Protein AF-A0A259PIM3-F1 (afdb_monomer_lite)

Radius of gyration: 39.53 Å; chains: 1; bounding box: 72×44×129 Å

Structure (mmCIF, N/CA/C/O backbone):
data_AF-A0A259PIM3-F1
#
_entry.id   AF-A0A259PIM3-F1
#
loop_
_atom_site.group_PDB
_atom_site.id
_atom_site.type_symbol
_atom_site.label_atom_id
_atom_site.label_alt_id
_atom_site.label_comp_id
_atom_site.label_asym_id
_atom_site.label_entity_id
_atom_site.label_seq_id
_atom_site.pdbx_PDB_ins_code
_atom_site.Cartn_x
_atom_site.Cartn_y
_atom_site.Cartn_z
_atom_site.occupancy
_atom_site.B_iso_or_equiv
_atom_site.auth_seq_id
_atom_site.auth_comp_id
_atom_site.auth_asym_id
_atom_site.auth_atom_id
_atom_site.pdbx_PDB_model_num
ATOM 1 N N . MET A 1 1 ? -33.400 -16.883 77.776 1.00 36.34 1 MET A N 1
ATOM 2 C CA . MET A 1 1 ? -32.628 -16.364 78.924 1.00 36.34 1 MET A CA 1
ATOM 3 C C . MET A 1 1 ? -31.557 -17.369 79.285 1.00 36.34 1 MET A C 1
ATOM 5 O O . MET A 1 1 ? -31.809 -18.564 79.249 1.00 36.34 1 MET A O 1
ATOM 9 N N . ASN A 1 2 ? -30.369 -16.852 79.546 1.00 32.34 2 ASN A N 1
ATOM 10 C CA . ASN A 1 2 ? -29.082 -17.534 79.494 1.00 32.34 2 ASN A CA 1
ATOM 11 C C . ASN A 1 2 ? -28.780 -18.240 80.818 1.00 32.34 2 ASN A C 1
ATOM 13 O O . ASN A 1 2 ? -29.164 -17.700 81.847 1.00 32.34 2 ASN A O 1
ATOM 17 N N . THR A 1 3 ? -27.949 -19.286 80.794 1.00 39.97 3 THR A N 1
ATOM 18 C CA . THR A 1 3 ? -26.743 -19.326 81.643 1.00 39.97 3 THR A CA 1
ATOM 19 C C . THR A 1 3 ? -25.675 -20.210 81.009 1.00 39.97 3 THR A C 1
ATOM 21 O O . THR A 1 3 ? -25.822 -21.425 80.919 1.00 39.97 3 THR A O 1
ATOM 24 N N . VAL A 1 4 ? -24.589 -19.558 80.605 1.00 43.69 4 VAL A N 1
ATOM 25 C CA . VAL A 1 4 ? -23.275 -20.140 80.331 1.00 43.69 4 VAL A CA 1
ATOM 26 C C . VAL A 1 4 ? -22.712 -20.726 81.628 1.00 43.69 4 VAL A C 1
ATOM 28 O O . VAL A 1 4 ? -22.728 -20.046 82.655 1.00 43.69 4 VAL A O 1
ATOM 31 N N . LYS A 1 5 ? -22.149 -21.935 81.570 1.00 41.56 5 LYS A N 1
ATOM 32 C CA . LYS A 1 5 ? -21.036 -22.331 82.437 1.00 41.56 5 LYS A CA 1
ATOM 33 C C . LYS A 1 5 ? -19.959 -22.978 81.578 1.00 41.56 5 LYS A C 1
ATOM 35 O O . LYS A 1 5 ? -20.219 -23.907 80.827 1.00 41.56 5 LYS A O 1
ATOM 40 N N . THR A 1 6 ? -18.796 -22.356 81.658 1.00 44.38 6 THR A N 1
ATOM 41 C CA . THR A 1 6 ? -17.499 -22.753 81.133 1.00 44.38 6 THR A CA 1
ATOM 42 C C . THR A 1 6 ? -16.787 -23.640 82.142 1.00 44.38 6 THR A C 1
ATOM 44 O O . THR A 1 6 ? -16.699 -23.271 83.315 1.00 44.38 6 THR A O 1
ATOM 47 N N . ASP A 1 7 ? -16.160 -24.698 81.658 1.00 35.91 7 ASP A N 1
ATOM 48 C CA . ASP A 1 7 ? -15.178 -25.488 82.382 1.00 35.91 7 ASP A CA 1
ATOM 49 C C . ASP A 1 7 ? -13.978 -25.730 81.460 1.00 35.91 7 ASP A C 1
ATOM 51 O O . ASP A 1 7 ? -14.048 -26.355 80.404 1.00 35.91 7 ASP A O 1
ATOM 55 N N . LEU A 1 8 ? -12.877 -25.102 81.863 1.00 42.84 8 LEU A N 1
ATOM 56 C CA . LEU A 1 8 ? -11.562 -25.140 81.251 1.00 42.84 8 LEU A CA 1
ATOM 57 C C . LEU A 1 8 ? -10.712 -26.242 81.905 1.00 42.84 8 LEU A C 1
ATOM 59 O O . LEU A 1 8 ? -10.659 -26.339 83.129 1.00 42.84 8 LEU A O 1
ATOM 63 N N . THR A 1 9 ? -9.869 -26.858 81.070 1.00 37.22 9 THR A N 1
ATOM 64 C CA . THR A 1 9 ? -8.522 -27.412 81.352 1.00 37.22 9 THR A CA 1
ATOM 65 C C . THR A 1 9 ? -8.390 -28.910 81.653 1.00 37.22 9 THR A C 1
ATOM 67 O O . THR A 1 9 ? -8.806 -29.407 82.692 1.00 37.22 9 THR A O 1
ATOM 70 N N . GLY A 1 10 ? -7.662 -29.592 80.759 1.00 37.53 10 GLY A N 1
ATOM 71 C CA . GLY A 1 10 ? -7.162 -30.963 80.896 1.00 37.53 10 GLY A CA 1
ATOM 72 C C . GLY A 1 10 ? -6.168 -31.323 79.779 1.00 37.53 10 GLY A C 1
ATOM 73 O O . GLY A 1 10 ? -6.462 -32.124 78.905 1.00 37.53 10 GLY A O 1
ATOM 74 N N . GLN A 1 11 ? -5.018 -30.649 79.787 1.00 42.00 11 GLN A N 1
ATOM 75 C CA . GLN A 1 11 ? -3.723 -30.965 79.142 1.00 42.00 11 GLN A CA 1
ATOM 76 C C . GLN A 1 11 ? -3.365 -32.484 79.239 1.00 42.00 11 GLN A C 1
ATOM 78 O O . GLN A 1 11 ? -3.533 -33.043 80.313 1.00 42.00 11 GLN A O 1
ATOM 83 N N . ILE A 1 12 ? -2.936 -33.247 78.208 1.00 35.41 12 ILE A N 1
ATOM 84 C CA . ILE A 1 12 ? -1.566 -33.360 77.634 1.00 35.41 12 ILE A CA 1
ATOM 85 C C . ILE A 1 12 ? -1.520 -34.497 76.567 1.00 35.4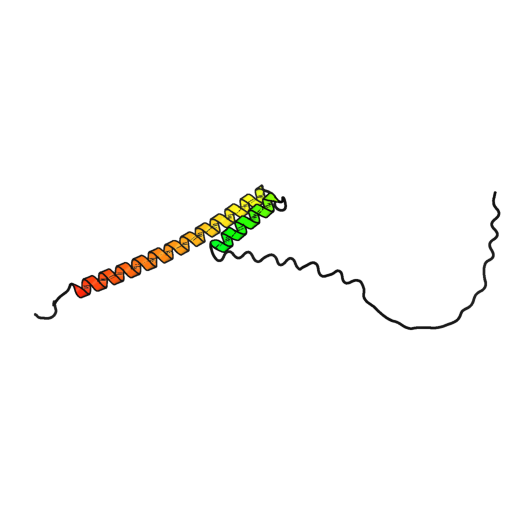1 12 ILE A C 1
ATOM 87 O O . ILE A 1 12 ? -1.868 -35.635 76.858 1.00 35.41 12 ILE A O 1
ATOM 91 N N . ARG A 1 13 ? -1.047 -34.143 75.357 1.00 33.25 13 ARG A N 1
ATOM 92 C CA . ARG A 1 13 ? 0.034 -34.762 74.540 1.00 33.25 13 ARG A CA 1
ATOM 93 C C . ARG A 1 13 ? 0.024 -36.280 74.239 1.00 33.25 13 ARG A C 1
ATOM 95 O O . ARG A 1 13 ? 0.334 -37.097 75.098 1.00 33.25 13 ARG A O 1
ATOM 102 N N . LEU A 1 14 ? -0.108 -36.615 72.949 1.00 38.88 14 LEU A N 1
ATOM 103 C CA . LEU A 1 14 ? 0.540 -37.782 72.336 1.00 38.88 14 LEU A CA 1
ATOM 104 C C . LEU A 1 14 ? 1.377 -37.283 71.148 1.00 38.88 14 LEU A C 1
ATOM 106 O O . LEU A 1 14 ? 0.884 -36.511 70.327 1.00 38.88 14 LEU A O 1
ATOM 110 N N . GLU A 1 15 ? 2.655 -37.643 71.142 1.00 40.91 15 GLU A N 1
ATOM 111 C CA . GLU A 1 15 ? 3.685 -37.117 70.247 1.00 40.91 15 GLU A CA 1
ATOM 112 C C . GLU A 1 15 ? 3.680 -37.741 68.845 1.00 40.91 15 GLU A C 1
ATOM 114 O O . GLU A 1 15 ? 3.231 -38.866 68.640 1.00 40.91 15 GLU A O 1
ATOM 119 N N . ASP A 1 16 ? 4.254 -36.964 67.925 1.00 40.38 16 ASP A N 1
ATOM 120 C CA . ASP A 1 16 ? 5.074 -37.364 66.783 1.00 40.38 16 ASP A CA 1
ATOM 121 C C . ASP A 1 16 ? 4.5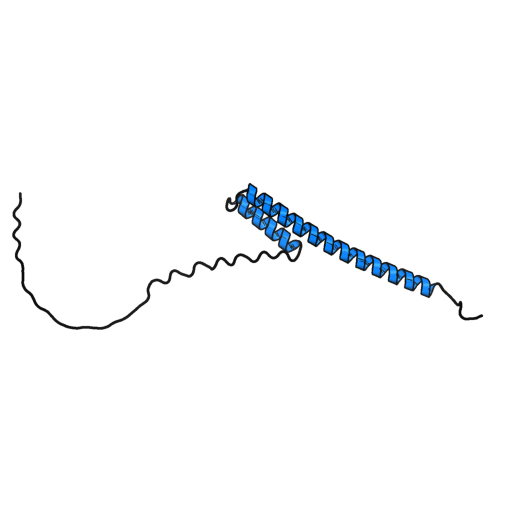16 -38.345 65.747 1.00 40.38 16 ASP A C 1
ATOM 123 O O . ASP A 1 16 ? 4.697 -39.561 65.794 1.00 40.38 16 ASP A O 1
ATOM 127 N N . ARG A 1 17 ? 4.042 -37.755 64.644 1.00 32.94 17 ARG A N 1
ATOM 128 C CA . ARG A 1 17 ? 4.350 -38.278 63.309 1.00 32.94 17 ARG A CA 1
ATOM 129 C C . ARG A 1 17 ? 4.720 -37.130 62.372 1.00 32.94 17 ARG A C 1
ATOM 131 O O . ARG A 1 17 ? 3.868 -36.506 61.747 1.00 32.94 17 ARG A O 1
ATOM 138 N N . HIS A 1 18 ? 6.020 -36.867 62.286 1.00 35.16 18 HIS A N 1
ATOM 139 C CA . HIS A 1 18 ? 6.626 -36.169 61.160 1.00 35.16 18 HIS A CA 1
ATOM 140 C C . HIS A 1 18 ? 6.610 -37.092 59.937 1.00 35.16 18 HIS A C 1
ATOM 142 O O . HIS A 1 18 ? 7.461 -37.966 59.835 1.00 35.16 18 HIS A O 1
ATOM 148 N N . GLU A 1 19 ? 5.702 -36.866 58.989 1.00 38.72 19 GLU A N 1
ATOM 149 C CA . GLU A 1 19 ? 5.937 -37.224 57.586 1.00 38.72 19 GLU A CA 1
ATOM 150 C C . GLU A 1 19 ? 5.569 -36.025 56.712 1.00 38.72 19 GLU A C 1
ATOM 152 O O . GLU A 1 19 ? 4.421 -35.752 56.375 1.00 38.72 19 GLU A O 1
ATOM 157 N N . SER A 1 20 ? 6.610 -35.262 56.406 1.00 43.97 20 SER A N 1
ATOM 158 C CA . SER A 1 20 ? 6.662 -34.263 55.356 1.00 43.97 20 SER A CA 1
ATOM 159 C C . SER A 1 20 ? 6.435 -34.919 53.995 1.00 43.97 20 SER A C 1
ATOM 161 O O . SER A 1 20 ? 7.319 -35.620 53.501 1.00 43.97 20 SER A O 1
ATOM 163 N N . GLN A 1 21 ? 5.306 -34.631 53.355 1.00 40.81 21 GLN A N 1
ATOM 164 C CA . GLN A 1 21 ? 5.172 -34.751 51.906 1.00 40.81 21 GLN A CA 1
ATOM 165 C C . GLN A 1 21 ? 4.640 -33.432 51.350 1.00 40.81 21 GLN A C 1
ATOM 167 O O . GLN A 1 21 ? 3.464 -33.093 51.440 1.00 40.81 21 GLN A O 1
ATOM 172 N N . LEU A 1 22 ? 5.602 -32.661 50.842 1.00 46.44 22 LEU A N 1
ATOM 173 C CA . LEU A 1 22 ? 5.445 -31.669 49.786 1.00 46.44 22 LEU A CA 1
ATOM 174 C C . LEU A 1 22 ? 4.474 -32.209 48.737 1.00 46.44 22 LEU A C 1
ATOM 176 O O . LEU A 1 22 ? 4.719 -33.325 48.313 1.00 46.44 22 LEU A O 1
ATOM 180 N N . GLU A 1 23 ? 3.509 -31.424 48.256 1.00 40.75 23 GLU A N 1
ATOM 181 C CA . GLU A 1 23 ? 3.264 -31.308 46.813 1.00 40.75 23 GLU A CA 1
ATOM 182 C C . GLU A 1 23 ? 2.604 -29.961 46.478 1.00 40.75 23 GLU A C 1
ATOM 184 O O . GLU A 1 23 ? 1.432 -29.708 46.733 1.00 40.75 23 GLU A O 1
ATOM 189 N N . HIS A 1 24 ? 3.445 -29.108 45.895 1.00 41.25 24 HIS A N 1
ATOM 190 C CA . HIS A 1 24 ? 3.148 -28.263 44.745 1.00 41.25 24 HIS A CA 1
ATOM 191 C C . HIS A 1 24 ? 2.032 -27.225 44.894 1.00 41.25 24 HIS A C 1
ATOM 193 O O . HIS A 1 24 ? 0.861 -27.448 44.597 1.00 41.25 24 HIS A O 1
ATOM 199 N N . GLY A 1 25 ? 2.477 -26.008 45.235 1.00 46.09 25 GLY A N 1
ATOM 200 C CA . GLY A 1 25 ? 1.753 -24.787 44.922 1.00 46.09 25 GLY A CA 1
ATOM 201 C C . GLY A 1 25 ? 1.256 -24.838 43.483 1.00 46.09 25 GLY A C 1
ATOM 202 O O . GLY A 1 25 ? 2.016 -25.179 42.577 1.00 46.09 25 GLY A O 1
ATOM 203 N N . ALA A 1 26 ? -0.031 -24.539 43.314 1.00 50.16 26 ALA A N 1
ATOM 204 C CA . ALA A 1 26 ? -0.681 -24.443 42.024 1.00 50.16 26 ALA A CA 1
ATOM 205 C C . ALA A 1 26 ? 0.134 -23.490 41.147 1.00 50.16 26 ALA A C 1
ATOM 207 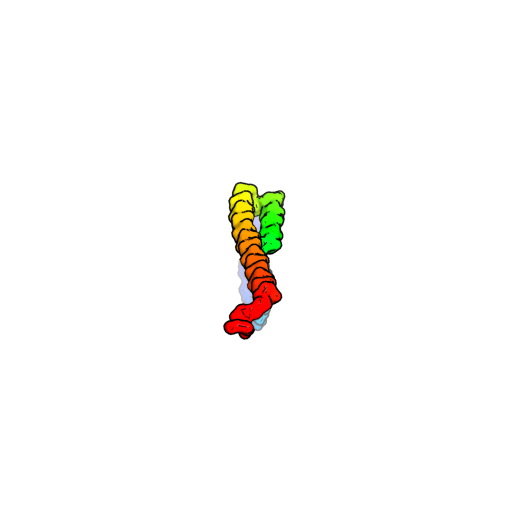O O . ALA A 1 26 ? 0.069 -22.267 41.292 1.00 50.16 26 ALA A O 1
ATOM 208 N N . ALA A 1 27 ? 0.958 -24.078 40.281 1.00 55.53 27 ALA A N 1
ATOM 209 C CA . ALA A 1 27 ? 1.568 -23.382 39.180 1.00 55.53 27 ALA A CA 1
ATOM 210 C C . ALA A 1 27 ? 0.396 -22.839 38.372 1.00 55.53 27 ALA A C 1
ATOM 212 O O . ALA A 1 27 ? -0.357 -23.599 37.767 1.00 55.53 27 ALA A O 1
ATOM 213 N N . LEU A 1 28 ? 0.192 -21.525 38.446 1.00 63.09 28 LEU A N 1
ATOM 214 C CA . LEU A 1 28 ? -0.578 -20.825 37.439 1.00 63.09 28 LEU A CA 1
ATOM 215 C C . LEU A 1 28 ? 0.031 -21.267 36.113 1.00 63.09 28 LEU A C 1
ATOM 217 O O . LEU A 1 28 ? 1.228 -21.045 35.898 1.00 63.09 28 LEU A O 1
ATOM 221 N N . ASP A 1 29 ? -0.759 -21.961 35.292 1.00 62.50 29 ASP A N 1
ATOM 222 C CA . ASP A 1 29 ? -0.367 -22.298 33.932 1.00 62.50 29 ASP A CA 1
ATOM 223 C C . ASP A 1 29 ? 0.280 -21.050 33.329 1.00 62.50 29 ASP A C 1
ATOM 225 O O . ASP A 1 29 ? -0.296 -19.960 33.463 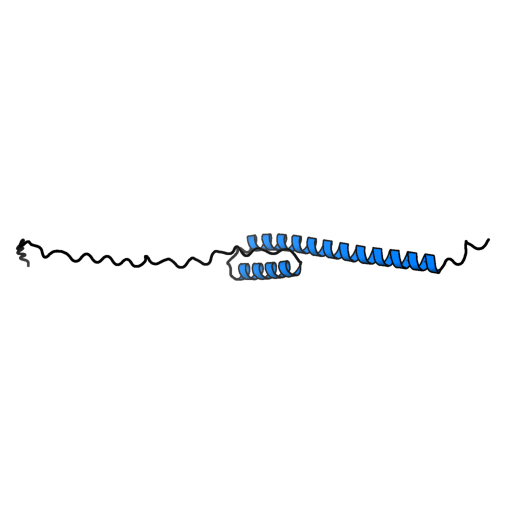1.00 62.50 29 ASP A O 1
ATOM 229 N N . PRO A 1 30 ? 1.489 -21.148 32.741 1.00 63.66 30 PRO A N 1
ATOM 230 C CA . PRO A 1 30 ? 2.123 -19.981 32.166 1.00 63.66 30 PRO A CA 1
ATOM 231 C C . PRO A 1 30 ? 1.138 -19.415 31.153 1.00 63.66 30 PRO A C 1
ATOM 233 O O . PRO A 1 30 ? 0.816 -20.069 30.158 1.00 63.66 30 PRO A O 1
ATOM 236 N N . THR A 1 31 ? 0.629 -18.211 31.434 1.00 61.09 31 THR A N 1
ATOM 237 C CA . THR A 1 31 ? -0.156 -17.422 30.491 1.00 61.09 31 THR A CA 1
ATOM 238 C C . THR A 1 31 ? 0.578 -17.539 29.166 1.00 61.09 31 THR A C 1
ATOM 240 O O . THR A 1 31 ? 1.786 -17.271 29.172 1.00 61.09 31 THR A O 1
ATOM 243 N N . PRO A 1 32 ? -0.063 -18.006 28.073 1.00 59.75 32 PRO A N 1
ATOM 244 C CA . PRO A 1 32 ? 0.636 -18.226 26.821 1.00 59.75 32 PRO A CA 1
ATOM 245 C C . PRO A 1 32 ? 1.372 -16.938 26.527 1.00 59.75 32 PRO A C 1
ATOM 247 O O . PRO A 1 32 ? 0.746 -15.880 26.406 1.00 59.75 32 PRO A O 1
ATOM 250 N N . VAL A 1 33 ? 2.705 -17.035 26.567 1.00 52.03 33 VAL A N 1
ATOM 251 C CA . VAL A 1 33 ? 3.608 -15.906 26.404 1.00 52.03 33 VAL A CA 1
ATOM 252 C C . VAL A 1 33 ? 3.068 -15.201 25.187 1.00 52.03 33 VAL A C 1
ATOM 254 O O . VAL A 1 33 ? 2.926 -15.849 24.146 1.00 52.03 33 VAL A O 1
ATOM 257 N N . ASN A 1 34 ? 2.640 -13.948 25.357 1.00 52.00 34 ASN A N 1
ATOM 258 C CA . ASN A 1 34 ? 2.191 -13.109 24.266 1.00 52.00 34 ASN A CA 1
ATOM 259 C C . ASN A 1 34 ? 3.384 -13.047 23.321 1.00 52.00 34 ASN A C 1
ATOM 261 O O . ASN A 1 34 ? 4.283 -12.223 23.478 1.00 52.00 34 ASN A O 1
ATOM 265 N N . SER A 1 35 ? 3.447 -14.022 22.415 1.00 49.00 35 SER A N 1
ATOM 266 C CA . SER A 1 35 ? 4.318 -14.043 21.273 1.00 49.00 35 SER A CA 1
ATOM 267 C C . SER A 1 35 ? 3.783 -12.861 20.524 1.00 49.00 35 SER A C 1
ATOM 269 O O . SER A 1 35 ? 2.780 -12.979 19.832 1.00 49.00 35 SER A O 1
ATOM 271 N N . MET A 1 36 ? 4.338 -11.694 20.828 1.00 51.56 36 MET A N 1
ATOM 272 C CA . MET A 1 36 ? 4.123 -10.450 20.135 1.00 51.56 36 MET A CA 1
ATOM 273 C C . MET A 1 36 ? 4.313 -10.832 18.678 1.00 51.56 36 MET A C 1
ATOM 275 O O . MET A 1 36 ? 5.448 -11.062 18.264 1.00 51.56 36 MET A O 1
ATOM 279 N N . HIS A 1 37 ? 3.201 -11.124 17.988 1.00 60.19 37 HIS A N 1
ATOM 280 C CA . HIS A 1 37 ? 3.227 -11.867 16.733 1.00 60.19 37 HIS A CA 1
ATOM 281 C C . HIS A 1 37 ? 4.131 -11.058 15.832 1.00 60.19 37 HIS A C 1
ATOM 283 O O . HIS A 1 37 ? 3.786 -9.924 15.504 1.00 60.19 37 HIS A O 1
ATOM 289 N N . LYS A 1 38 ? 5.331 -11.581 15.559 1.00 70.50 38 LYS A N 1
ATOM 290 C CA . LYS A 1 38 ? 6.371 -10.819 14.885 1.00 70.50 38 LYS A CA 1
ATOM 291 C C . LYS A 1 38 ? 5.771 -10.357 13.570 1.00 70.50 38 LYS A C 1
ATOM 293 O O . LYS A 1 38 ? 5.514 -11.189 12.703 1.00 70.50 38 LYS A O 1
ATOM 298 N N . ILE A 1 39 ? 5.502 -9.058 13.459 1.00 76.94 39 ILE A N 1
ATOM 299 C CA . ILE A 1 39 ? 4.842 -8.507 12.282 1.00 76.94 39 ILE A CA 1
ATOM 300 C C . ILE A 1 39 ? 5.834 -8.679 11.138 1.00 76.94 39 ILE A C 1
ATOM 302 O O . ILE A 1 39 ? 6.908 -8.074 11.123 1.00 76.94 39 ILE A O 1
ATOM 306 N N . ARG A 1 40 ? 5.519 -9.591 10.221 1.00 76.12 40 ARG A N 1
ATOM 307 C CA . ARG A 1 40 ? 6.357 -9.867 9.058 1.00 76.12 40 ARG A CA 1
ATOM 308 C C . ARG A 1 40 ? 5.920 -8.919 7.948 1.00 76.12 40 ARG A C 1
ATOM 310 O O . ARG A 1 40 ? 4.829 -9.056 7.417 1.00 76.12 40 ARG A O 1
ATOM 317 N N . LEU A 1 41 ? 6.776 -7.962 7.604 1.00 83.94 41 LEU A N 1
ATOM 318 C CA . LEU A 1 41 ? 6.520 -6.963 6.555 1.00 83.94 41 LEU A CA 1
ATOM 319 C C . LEU A 1 41 ? 7.450 -7.170 5.350 1.00 83.94 41 LEU A C 1
ATOM 321 O O . LEU A 1 41 ? 7.892 -6.215 4.720 1.00 83.94 41 LEU A O 1
ATOM 325 N N . ASN A 1 42 ? 7.801 -8.428 5.078 1.00 85.94 42 ASN A N 1
ATOM 326 C CA . ASN A 1 42 ? 8.847 -8.778 4.116 1.00 85.94 42 ASN A CA 1
ATOM 327 C C . ASN A 1 42 ? 8.362 -8.767 2.665 1.00 85.94 42 ASN A C 1
ATOM 329 O O . ASN A 1 42 ? 9.183 -8.664 1.764 1.00 85.94 42 ASN A O 1
ATOM 333 N N . ASP A 1 43 ? 7.058 -8.921 2.452 1.00 91.00 43 ASP A N 1
ATOM 334 C CA . ASP A 1 43 ? 6.442 -8.982 1.135 1.00 91.00 43 ASP A CA 1
ATOM 335 C C . ASP A 1 43 ? 5.034 -8.379 1.173 1.00 91.00 43 ASP A C 1
ATOM 337 O O . ASP A 1 43 ? 4.401 -8.283 2.231 1.00 91.00 43 ASP A O 1
ATOM 341 N N . ALA A 1 44 ? 4.538 -7.973 0.004 1.00 92.75 44 ALA A N 1
ATOM 342 C CA . ALA A 1 44 ? 3.230 -7.342 -0.115 1.00 92.75 44 ALA A CA 1
ATOM 343 C C . ALA A 1 44 ? 2.088 -8.241 0.389 1.00 92.75 44 ALA A C 1
ATOM 345 O O . ALA A 1 44 ? 1.125 -7.719 0.947 1.00 92.75 44 ALA A O 1
ATOM 346 N N . GLU A 1 45 ? 2.185 -9.566 0.241 1.00 93.31 45 GLU A N 1
ATOM 347 C CA . GLU A 1 45 ? 1.121 -10.482 0.650 1.00 93.31 45 GLU A CA 1
ATOM 348 C C . GLU A 1 45 ? 0.987 -10.560 2.165 1.00 93.31 45 GLU A C 1
ATOM 350 O O . GLU A 1 45 ? -0.107 -10.397 2.710 1.00 93.31 45 GLU A O 1
ATOM 355 N N . THR A 1 46 ? 2.107 -10.710 2.863 1.00 93.75 46 THR A N 1
ATOM 356 C CA . THR A 1 46 ? 2.105 -10.735 4.322 1.00 93.75 46 THR A CA 1
ATOM 357 C C . THR A 1 46 ? 1.605 -9.402 4.891 1.00 93.75 46 THR A C 1
ATOM 359 O O . THR A 1 46 ? 0.819 -9.391 5.838 1.00 93.75 46 THR A O 1
ATOM 362 N N . ILE A 1 47 ? 1.943 -8.271 4.256 1.00 94.56 47 ILE A N 1
ATOM 363 C CA . ILE A 1 47 ? 1.410 -6.955 4.644 1.00 94.56 47 ILE A CA 1
ATOM 364 C C . ILE A 1 47 ? -0.113 -6.886 4.426 1.00 94.56 47 ILE A C 1
ATOM 366 O O . ILE A 1 47 ? -0.831 -6.380 5.291 1.00 94.56 47 ILE A O 1
ATOM 370 N N . ARG A 1 48 ? -0.641 -7.429 3.316 1.00 94.19 48 ARG A N 1
ATOM 371 C CA . ARG A 1 48 ? -2.098 -7.517 3.084 1.00 94.19 48 ARG A CA 1
ATOM 372 C C . ARG A 1 48 ? -2.803 -8.332 4.165 1.00 94.19 48 ARG A C 1
ATOM 374 O O . ARG A 1 48 ? -3.865 -7.919 4.635 1.00 94.19 48 ARG A O 1
ATOM 381 N N . MET A 1 49 ? -2.221 -9.455 4.579 1.00 95.38 49 MET A N 1
ATOM 382 C CA . MET A 1 49 ? -2.775 -10.289 5.647 1.00 95.38 49 MET A CA 1
ATOM 383 C C . MET A 1 49 ? -2.808 -9.556 6.993 1.00 95.38 49 MET A C 1
ATOM 385 O O . MET A 1 49 ? -3.825 -9.611 7.686 1.00 95.38 49 MET A O 1
ATOM 389 N N . GLU A 1 50 ? -1.748 -8.822 7.343 1.00 95.31 50 GLU A N 1
ATOM 390 C CA . GLU A 1 50 ? -1.718 -8.017 8.571 1.00 95.31 50 GLU A CA 1
ATOM 391 C C . GLU A 1 50 ? -2.727 -6.859 8.528 1.00 95.31 50 GLU A C 1
ATOM 393 O O . GLU A 1 50 ? -3.408 -6.610 9.521 1.00 95.31 50 GLU A O 1
ATOM 398 N N . MET A 1 51 ? -2.936 -6.212 7.374 1.00 95.00 51 MET A N 1
ATOM 399 C CA . MET A 1 51 ? -4.017 -5.223 7.219 1.00 95.00 51 MET A CA 1
ATOM 400 C C . MET A 1 51 ? -5.408 -5.849 7.415 1.00 95.00 51 MET A C 1
ATOM 402 O O . MET A 1 51 ? -6.267 -5.262 8.074 1.00 95.00 51 MET A O 1
ATOM 406 N N . ALA A 1 52 ? -5.642 -7.056 6.890 1.00 96.38 52 ALA A N 1
ATOM 407 C CA . ALA A 1 52 ? -6.906 -7.768 7.086 1.00 96.38 52 ALA A CA 1
ATOM 408 C C . ALA A 1 52 ? -7.121 -8.175 8.553 1.00 96.38 52 ALA A C 1
ATOM 410 O O . ALA A 1 52 ? -8.245 -8.118 9.059 1.00 96.38 52 ALA A O 1
ATOM 411 N N . ARG A 1 53 ? -6.051 -8.569 9.252 1.00 95.69 53 ARG A N 1
ATOM 412 C CA . ARG A 1 53 ? -6.077 -8.837 10.694 1.00 95.69 53 ARG A CA 1
ATOM 413 C C . ARG A 1 53 ? -6.409 -7.573 11.482 1.00 95.69 53 ARG A C 1
ATOM 415 O O . ARG A 1 53 ? -7.321 -7.609 12.302 1.00 95.69 53 ARG A O 1
ATOM 422 N N . LEU A 1 54 ? -5.734 -6.466 11.186 1.00 96.25 54 LEU A N 1
ATOM 423 C CA . LEU A 1 54 ? -5.977 -5.174 11.821 1.00 96.25 54 LEU A CA 1
ATOM 424 C C . LEU A 1 54 ? -7.436 -4.737 11.666 1.00 96.25 54 LEU A C 1
ATOM 426 O O . LEU A 1 54 ? -8.076 -4.361 12.644 1.00 96.25 54 LEU A O 1
ATOM 430 N N . TYR A 1 55 ? -7.992 -4.874 10.461 1.00 96.50 55 TYR A N 1
ATOM 431 C CA . TYR A 1 55 ? -9.406 -4.606 10.218 1.00 96.50 55 TYR A CA 1
ATOM 432 C C . TYR A 1 55 ? -10.323 -5.458 11.109 1.00 96.50 55 TYR A C 1
ATOM 434 O O . TYR A 1 55 ? -11.279 -4.939 11.688 1.00 96.50 55 TYR A O 1
ATOM 442 N N . LYS A 1 56 ? -10.036 -6.759 11.258 1.00 97.12 56 LYS A N 1
ATOM 443 C CA . LYS A 1 56 ? -10.807 -7.638 12.152 1.00 97.12 56 LYS A CA 1
ATOM 444 C C . LYS A 1 56 ? -10.714 -7.181 13.605 1.00 97.12 56 LYS A C 1
ATOM 446 O O . LYS A 1 56 ? -11.739 -7.141 14.279 1.00 97.12 56 LYS A O 1
ATOM 451 N N . ASP A 1 57 ? -9.529 -6.811 14.078 1.00 96.69 57 ASP A N 1
ATOM 452 C CA . ASP A 1 57 ? -9.335 -6.358 15.458 1.00 96.69 57 ASP A CA 1
ATOM 453 C C . ASP A 1 57 ? -10.056 -5.026 15.733 1.00 96.69 57 ASP A C 1
ATOM 455 O O . ASP A 1 57 ? -10.674 -4.879 16.789 1.00 96.69 57 ASP A O 1
ATOM 459 N N . MET A 1 58 ? -10.094 -4.109 14.760 1.00 97.25 58 MET A N 1
ATOM 460 C CA . MET A 1 58 ? -10.926 -2.899 14.825 1.00 97.25 58 MET A CA 1
ATOM 461 C C . MET A 1 58 ? -12.421 -3.242 14.844 1.00 97.25 58 MET A C 1
ATOM 463 O O . MET A 1 58 ? -13.183 -2.703 15.643 1.00 97.25 58 MET A O 1
ATOM 467 N N . ARG A 1 59 ? -12.863 -4.181 13.995 1.00 97.38 59 ARG A N 1
ATOM 468 C CA . ARG A 1 59 ? -14.275 -4.589 13.907 1.00 97.38 59 ARG A CA 1
ATOM 469 C C . ARG A 1 59 ? -14.774 -5.270 15.182 1.00 97.38 59 ARG A C 1
ATOM 471 O O . ARG A 1 59 ? -15.950 -5.139 15.509 1.00 97.38 59 ARG A O 1
ATOM 478 N N . LEU A 1 60 ? -13.890 -5.979 15.879 1.00 97.38 60 LEU A N 1
ATOM 479 C CA . LEU A 1 60 ? -14.153 -6.620 17.168 1.00 97.38 60 LEU A CA 1
ATOM 480 C C . LEU A 1 60 ? -13.999 -5.665 18.365 1.00 97.38 60 LEU A C 1
ATOM 482 O O . LEU A 1 60 ? -14.211 -6.094 19.495 1.00 97.38 60 LEU A O 1
ATOM 486 N N . GLY A 1 61 ? -13.615 -4.403 18.140 1.00 96.25 61 GLY A N 1
ATOM 487 C CA . GLY A 1 61 ? -13.416 -3.412 19.202 1.00 96.25 61 GLY A CA 1
ATOM 488 C C . GLY A 1 61 ? -12.183 -3.662 20.076 1.00 96.25 61 GLY A C 1
ATOM 489 O O . GLY A 1 61 ? -12.099 -3.127 21.176 1.00 96.25 61 GLY A O 1
ATOM 490 N N . ARG A 1 62 ? -11.228 -4.481 19.616 1.00 96.25 62 ARG A N 1
ATOM 491 C CA . ARG A 1 62 ? -9.966 -4.751 20.332 1.00 96.25 62 ARG A CA 1
ATOM 492 C C . ARG A 1 62 ? -8.951 -3.623 20.173 1.00 96.25 62 ARG A C 1
ATOM 494 O O . ARG A 1 62 ? -8.081 -3.462 21.020 1.00 96.25 62 ARG A O 1
ATOM 501 N N . ILE A 1 63 ? -9.046 -2.888 19.067 1.00 96.12 63 ILE A N 1
ATOM 502 C CA . ILE A 1 63 ? -8.232 -1.715 18.750 1.00 96.12 63 ILE A CA 1
ATOM 503 C C . ILE A 1 63 ? -9.198 -0.575 18.445 1.00 96.12 63 ILE A C 1
ATOM 505 O O . ILE A 1 63 ? -10.176 -0.775 17.720 1.00 96.12 63 ILE A O 1
ATOM 509 N N . ASP A 1 64 ? -8.920 0.610 18.987 1.00 97.44 64 ASP A N 1
ATOM 510 C CA . ASP A 1 64 ? -9.692 1.802 18.658 1.00 97.44 64 ASP A CA 1
ATOM 511 C C . ASP A 1 64 ? -9.627 2.105 17.151 1.00 97.44 64 ASP A C 1
ATOM 513 O O . ASP A 1 64 ? -8.603 1.916 16.489 1.00 97.44 64 ASP A O 1
ATOM 517 N N . THR A 1 65 ? -10.731 2.587 16.581 1.00 95.88 65 THR A N 1
ATOM 518 C CA . THR A 1 65 ? -10.821 2.791 15.128 1.00 95.88 65 THR A CA 1
ATOM 519 C C . THR A 1 65 ? -9.853 3.872 14.640 1.00 95.88 65 THR A C 1
ATOM 521 O O . THR A 1 65 ? -9.309 3.767 13.536 1.00 95.88 65 THR A O 1
ATOM 524 N N . GLN A 1 66 ? -9.593 4.902 15.445 1.00 97.00 66 GLN A N 1
ATOM 525 C CA . GLN A 1 66 ? -8.669 5.972 15.089 1.00 97.00 66 GLN A CA 1
ATOM 526 C C . GLN A 1 66 ? -7.229 5.456 15.048 1.00 97.00 66 GLN A C 1
ATOM 528 O O . GLN A 1 66 ? -6.515 5.683 14.067 1.00 97.00 66 GLN A O 1
ATOM 533 N N . ASP A 1 67 ? -6.817 4.717 16.077 1.00 96.38 67 ASP A N 1
ATOM 534 C CA . ASP A 1 67 ? -5.475 4.136 16.155 1.00 96.38 67 ASP A CA 1
ATOM 535 C C . ASP A 1 67 ? -5.267 3.054 15.091 1.00 96.38 67 ASP A C 1
ATOM 537 O O . ASP A 1 67 ? -4.238 3.032 14.410 1.00 96.38 67 ASP A O 1
ATOM 541 N N . GLY A 1 68 ? -6.282 2.220 14.856 1.00 96.88 68 GLY A N 1
ATOM 542 C CA . GLY A 1 68 ? -6.268 1.227 13.788 1.00 96.88 68 GLY A CA 1
ATOM 543 C C . GLY A 1 68 ? -6.140 1.855 12.399 1.00 96.88 68 GLY A C 1
ATOM 544 O O . GLY A 1 68 ? -5.364 1.376 11.576 1.00 96.88 68 GLY A O 1
ATOM 545 N N . THR A 1 69 ? -6.805 2.985 12.144 1.00 96.81 69 THR A N 1
ATOM 546 C CA . THR A 1 69 ? -6.684 3.704 10.863 1.00 96.81 69 THR A CA 1
ATOM 547 C C . THR A 1 69 ? -5.273 4.259 10.652 1.00 96.81 69 THR A C 1
ATOM 549 O O . THR A 1 69 ? -4.729 4.167 9.550 1.00 96.81 69 THR A O 1
ATOM 552 N N . ARG A 1 70 ? -4.635 4.786 11.707 1.00 97.88 70 ARG A N 1
ATOM 553 C CA . ARG A 1 70 ? -3.237 5.249 11.644 1.00 97.88 70 ARG A CA 1
ATOM 554 C C . ARG A 1 70 ? -2.283 4.099 11.335 1.00 97.88 70 ARG A C 1
ATOM 556 O O . ARG A 1 70 ? -1.411 4.244 10.482 1.00 97.88 70 ARG A O 1
ATOM 563 N N . LEU A 1 71 ? -2.469 2.949 11.980 1.00 96.25 71 LEU A N 1
ATOM 564 C CA . LEU A 1 71 ? -1.648 1.770 11.718 1.00 96.25 71 LEU A CA 1
ATOM 565 C C . LEU A 1 71 ? -1.863 1.233 10.295 1.00 96.25 71 LEU A C 1
ATOM 567 O O . LEU A 1 71 ? -0.891 0.911 9.612 1.00 96.25 71 LEU A O 1
ATOM 571 N N . ALA A 1 72 ? -3.107 1.205 9.812 1.00 96.38 72 ALA A N 1
ATOM 572 C CA . ALA A 1 72 ? -3.428 0.802 8.445 1.00 96.38 72 ALA A CA 1
ATOM 573 C C . ALA A 1 72 ? -2.741 1.704 7.409 1.00 96.38 72 ALA A C 1
ATOM 575 O O . ALA A 1 72 ? -2.201 1.204 6.425 1.00 96.38 72 ALA A O 1
ATOM 576 N N . TYR A 1 73 ? -2.696 3.017 7.656 1.00 97.88 73 TYR A N 1
ATOM 577 C CA . TYR A 1 73 ? -1.981 3.959 6.797 1.00 97.88 73 TYR A CA 1
ATOM 578 C C . TYR A 1 73 ? -0.481 3.640 6.708 1.00 97.88 73 TYR A C 1
ATOM 580 O O . TYR A 1 73 ? 0.074 3.584 5.612 1.00 97.88 73 TYR A O 1
ATOM 588 N N . VAL A 1 74 ? 0.173 3.372 7.843 1.00 96.81 74 VAL A 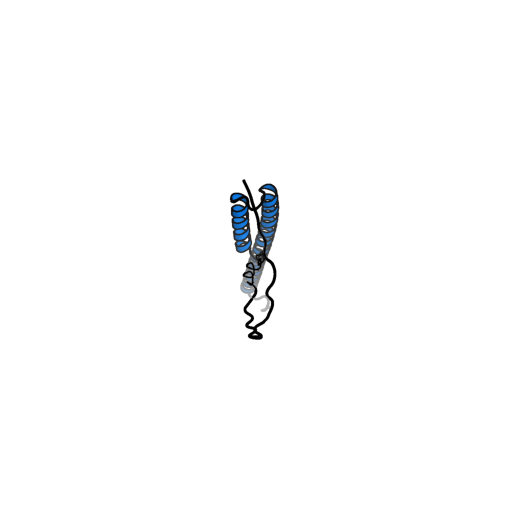N 1
ATOM 589 C CA . VAL A 1 74 ? 1.596 2.995 7.863 1.00 96.81 74 VAL A CA 1
ATOM 590 C C . VAL A 1 74 ? 1.827 1.681 7.111 1.00 96.81 74 VAL A C 1
ATOM 592 O O . VAL A 1 74 ? 2.739 1.604 6.289 1.00 96.81 74 VAL A O 1
ATOM 595 N N . LEU A 1 75 ? 0.985 0.666 7.330 1.00 96.12 75 LEU A N 1
ATOM 596 C CA . LEU A 1 75 ? 1.074 -0.610 6.610 1.00 96.12 75 LEU A CA 1
ATOM 597 C C . LEU A 1 75 ? 0.906 -0.429 5.095 1.00 96.12 75 LEU A C 1
ATOM 599 O O . LEU A 1 75 ? 1.655 -1.026 4.321 1.00 96.12 75 LEU A O 1
ATOM 603 N N . ASP A 1 76 ? -0.017 0.429 4.658 1.00 96.81 76 ASP A N 1
ATOM 604 C CA . ASP A 1 76 ? -0.207 0.732 3.239 1.00 96.81 76 ASP A CA 1
ATOM 605 C C . ASP A 1 76 ? 1.004 1.463 2.636 1.00 96.81 76 ASP A C 1
ATOM 607 O O . ASP A 1 76 ? 1.408 1.158 1.513 1.00 96.81 76 ASP A O 1
ATOM 611 N N . MET A 1 77 ? 1.650 2.367 3.382 1.00 97.62 77 MET A N 1
ATOM 612 C CA . MET A 1 77 ? 2.906 2.986 2.941 1.00 97.62 77 MET A CA 1
ATOM 613 C C . MET A 1 77 ? 4.020 1.951 2.748 1.00 97.62 77 MET A C 1
ATOM 615 O O . MET A 1 77 ? 4.710 1.980 1.727 1.00 97.62 77 MET A O 1
ATOM 619 N N . VAL A 1 78 ? 4.173 1.010 3.684 1.00 95.94 78 VAL A N 1
ATOM 620 C CA . VAL A 1 78 ? 5.170 -0.068 3.572 1.00 95.94 78 VAL A CA 1
ATOM 621 C C . VAL A 1 78 ? 4.854 -0.976 2.381 1.00 95.94 78 VAL A C 1
ATOM 623 O O . VAL A 1 78 ? 5.750 -1.293 1.597 1.00 95.94 78 VAL A O 1
ATOM 626 N N . ARG A 1 79 ? 3.579 -1.336 2.179 1.00 96.00 79 ARG A N 1
ATOM 627 C CA . ARG A 1 79 ? 3.136 -2.116 1.014 1.00 96.00 79 ARG A CA 1
ATOM 628 C C . ARG A 1 79 ? 3.500 -1.421 -0.296 1.00 96.00 79 ARG A C 1
ATOM 630 O O . ARG A 1 79 ? 4.096 -2.051 -1.165 1.00 96.00 79 ARG A O 1
ATOM 637 N N . LYS A 1 80 ? 3.191 -0.126 -0.424 1.00 96.50 80 LYS A N 1
ATOM 638 C CA . LYS A 1 80 ? 3.510 0.675 -1.618 1.00 96.50 80 LYS A CA 1
ATOM 639 C C . LYS A 1 80 ? 5.009 0.746 -1.878 1.00 96.50 80 LYS A C 1
ATOM 641 O O . LYS A 1 80 ? 5.425 0.638 -3.029 1.00 96.50 80 LYS A O 1
ATOM 646 N N . ALA A 1 81 ? 5.823 0.906 -0.834 1.00 96.25 81 ALA A N 1
ATOM 647 C CA . ALA A 1 81 ? 7.276 0.901 -0.969 1.00 96.25 81 ALA A CA 1
ATOM 648 C C . ALA A 1 81 ? 7.779 -0.451 -1.499 1.00 96.25 81 ALA A C 1
ATOM 650 O O . ALA A 1 81 ? 8.545 -0.481 -2.459 1.00 96.25 81 ALA A O 1
ATOM 651 N N . HIS A 1 82 ? 7.284 -1.565 -0.947 1.00 95.50 82 HIS A N 1
ATOM 652 C CA . HIS A 1 82 ? 7.631 -2.903 -1.427 1.00 95.50 82 HIS A CA 1
ATOM 653 C C . HIS A 1 82 ? 7.212 -3.112 -2.891 1.00 95.50 82 HIS A C 1
ATOM 655 O O . HIS A 1 82 ? 8.026 -3.515 -3.717 1.00 95.50 82 HIS A O 1
ATOM 661 N N . GLU A 1 83 ? 5.960 -2.800 -3.238 1.00 95.06 83 GLU A N 1
ATOM 662 C CA . GLU A 1 83 ? 5.456 -2.882 -4.616 1.00 95.06 83 GLU A CA 1
ATOM 663 C C . GLU A 1 83 ? 6.299 -2.028 -5.580 1.00 95.06 83 GLU A C 1
ATOM 665 O O . GLU A 1 83 ? 6.641 -2.486 -6.669 1.00 95.06 83 GLU A O 1
ATOM 670 N N . THR A 1 84 ? 6.705 -0.826 -5.161 1.00 97.88 84 THR A N 1
ATOM 671 C CA . THR A 1 84 ? 7.556 0.068 -5.959 1.00 97.88 84 THR A CA 1
ATOM 672 C C . THR A 1 84 ? 8.934 -0.540 -6.213 1.00 97.88 84 THR A C 1
ATOM 674 O O . THR A 1 84 ? 9.371 -0.584 -7.363 1.00 97.88 84 THR A O 1
ATOM 677 N N . CYS A 1 85 ? 9.595 -1.064 -5.178 1.00 96.44 85 CYS A N 1
ATOM 678 C CA . CYS A 1 85 ? 10.893 -1.728 -5.309 1.00 96.44 85 CYS A CA 1
ATOM 679 C C . CYS A 1 85 ? 10.818 -2.955 -6.233 1.00 96.44 85 CYS A C 1
ATOM 681 O O . CYS A 1 85 ? 11.686 -3.156 -7.084 1.00 96.44 85 CYS A O 1
ATOM 683 N N . GLU A 1 86 ? 9.764 -3.767 -6.103 1.00 95.69 86 GLU A N 1
ATOM 684 C CA . GLU A 1 86 ? 9.537 -4.926 -6.971 1.00 95.69 86 GLU A CA 1
ATOM 685 C C . GLU A 1 86 ? 9.358 -4.520 -8.437 1.00 95.69 86 GLU A C 1
ATOM 687 O O . GLU A 1 86 ? 9.935 -5.140 -9.334 1.00 95.69 86 GLU A O 1
ATOM 692 N N . LEU A 1 87 ? 8.569 -3.474 -8.693 1.00 97.19 87 LEU A N 1
ATOM 693 C CA . LEU A 1 87 ? 8.337 -2.961 -10.041 1.00 97.19 87 LEU A CA 1
ATOM 694 C C . LEU A 1 87 ? 9.615 -2.387 -10.654 1.00 97.19 87 LEU A C 1
ATOM 696 O O . LEU A 1 87 ? 9.921 -2.715 -11.799 1.00 97.19 87 LEU A O 1
ATOM 700 N N . GLN A 1 88 ? 10.388 -1.604 -9.897 1.00 98.12 88 GLN A N 1
ATOM 701 C CA . GLN A 1 88 ? 11.678 -1.069 -10.345 1.00 98.12 88 GLN A CA 1
ATOM 702 C C . GLN A 1 88 ? 12.629 -2.190 -10.764 1.00 98.12 88 GLN A C 1
ATOM 704 O O . GLN A 1 88 ? 13.127 -2.181 -11.888 1.00 98.12 88 GLN A O 1
ATOM 709 N N . ARG A 1 89 ? 12.778 -3.228 -9.932 1.00 97.81 89 ARG A N 1
ATOM 710 C CA . ARG A 1 89 ? 13.626 -4.381 -10.263 1.00 97.81 89 ARG A CA 1
ATOM 711 C C . ARG A 1 89 ? 13.175 -5.087 -11.541 1.00 97.81 89 ARG A C 1
ATOM 713 O O . ARG A 1 89 ? 13.997 -5.470 -12.370 1.00 97.81 89 ARG A O 1
ATOM 720 N N . ARG A 1 90 ? 11.864 -5.275 -11.724 1.00 97.62 90 ARG A N 1
ATOM 721 C CA . ARG A 1 90 ? 11.317 -5.902 -12.942 1.00 97.62 90 ARG A CA 1
ATOM 722 C C . ARG A 1 90 ? 11.587 -5.051 -14.182 1.00 97.62 90 ARG A C 1
ATOM 724 O O . ARG A 1 90 ? 11.942 -5.605 -15.220 1.00 97.62 90 ARG A O 1
ATOM 731 N N . VAL A 1 91 ? 11.450 -3.729 -14.078 1.00 98.38 91 VAL A N 1
ATOM 732 C CA . VAL A 1 91 ? 11.770 -2.788 -15.163 1.00 98.38 91 VAL A CA 1
ATOM 733 C C . VAL A 1 91 ? 13.253 -2.856 -15.524 1.00 98.38 91 VAL A C 1
ATOM 735 O O . VAL A 1 91 ? 13.579 -2.961 -16.705 1.00 98.38 91 VAL A O 1
ATOM 738 N N . GLU A 1 92 ? 14.145 -2.873 -14.535 1.00 98.19 92 GLU A N 1
ATOM 739 C CA . GLU A 1 92 ? 15.592 -2.996 -14.754 1.00 98.19 92 GLU A CA 1
ATOM 740 C C . GLU A 1 92 ? 15.956 -4.288 -15.491 1.00 98.19 92 GLU A C 1
ATOM 742 O O . GLU A 1 92 ? 16.717 -4.252 -16.458 1.00 98.19 92 GLU A O 1
ATOM 747 N N . ILE A 1 93 ? 15.368 -5.422 -15.096 1.00 98.00 93 ILE A N 1
ATOM 748 C CA . ILE A 1 93 ? 15.567 -6.708 -15.781 1.00 98.00 93 ILE A CA 1
ATOM 749 C C . ILE A 1 93 ? 15.115 -6.616 -17.244 1.00 98.00 93 ILE A C 1
ATOM 751 O O . ILE A 1 93 ? 15.831 -7.056 -18.147 1.00 98.00 93 ILE A O 1
ATOM 755 N N . ILE A 1 94 ? 13.941 -6.033 -17.503 1.00 97.88 94 ILE A N 1
ATOM 756 C CA . ILE A 1 94 ? 13.421 -5.866 -18.867 1.00 97.88 94 ILE A CA 1
ATOM 757 C C . ILE A 1 94 ? 14.363 -4.990 -19.702 1.00 97.88 94 ILE A C 1
ATOM 759 O O . ILE A 1 94 ? 14.675 -5.340 -20.843 1.00 97.88 94 ILE A O 1
ATOM 763 N N . ASP A 1 95 ? 14.848 -3.880 -19.145 1.00 97.94 95 ASP A N 1
ATOM 764 C CA . ASP A 1 95 ? 15.776 -2.980 -19.830 1.00 97.94 95 ASP A CA 1
ATOM 765 C C . ASP A 1 95 ? 17.113 -3.673 -20.147 1.00 97.94 95 ASP A C 1
ATOM 767 O O . ASP A 1 95 ? 17.613 -3.595 -21.272 1.00 97.94 95 ASP A O 1
ATOM 771 N N . GLN A 1 96 ? 17.658 -4.452 -19.207 1.00 97.56 96 GLN A N 1
ATOM 772 C CA . GLN A 1 96 ? 18.859 -5.264 -19.432 1.00 97.56 96 GLN A CA 1
ATOM 773 C C . GLN A 1 96 ? 18.664 -6.275 -20.571 1.00 97.56 96 GLN A C 1
ATOM 775 O O . GLN A 1 96 ? 19.492 -6.355 -21.483 1.00 97.56 96 GLN A O 1
ATOM 780 N N . VAL A 1 97 ? 17.548 -7.009 -20.574 1.00 97.00 97 VAL A N 1
ATOM 781 C CA . VAL A 1 97 ? 17.226 -7.974 -21.637 1.00 97.00 97 VAL A CA 1
ATOM 782 C C . VAL A 1 97 ? 17.094 -7.277 -22.993 1.00 97.00 97 VAL A C 1
ATOM 784 O O . VAL A 1 97 ? 17.608 -7.775 -24.000 1.00 97.00 97 VAL A O 1
ATOM 787 N N . ASN A 1 98 ? 16.457 -6.108 -23.042 1.00 96.94 98 ASN A N 1
ATOM 788 C CA . ASN A 1 98 ? 16.318 -5.328 -24.270 1.00 96.94 98 ASN A CA 1
ATOM 789 C C . ASN A 1 98 ? 17.669 -4.824 -24.794 1.00 96.94 98 ASN A C 1
ATOM 791 O O . ASN A 1 98 ? 17.929 -4.930 -25.997 1.00 96.94 98 ASN A O 1
ATOM 795 N N . LYS A 1 99 ? 18.562 -4.353 -23.916 1.00 95.94 99 LYS A N 1
ATOM 796 C CA . LYS A 1 99 ? 19.936 -3.967 -24.283 1.00 95.94 99 LYS A CA 1
ATOM 797 C C . LYS A 1 99 ? 20.705 -5.141 -24.881 1.00 95.94 99 LYS A C 1
ATOM 799 O O . LYS A 1 99 ? 21.287 -4.993 -25.954 1.00 95.94 99 LYS A O 1
ATOM 804 N N . ILE A 1 100 ? 20.647 -6.318 -24.255 1.00 95.38 100 ILE A N 1
ATOM 805 C CA . ILE A 1 100 ? 21.306 -7.535 -24.759 1.00 95.38 100 ILE A CA 1
ATOM 806 C C . ILE A 1 100 ? 20.769 -7.913 -26.143 1.00 95.38 100 ILE A C 1
ATOM 808 O O . ILE A 1 100 ? 21.547 -8.178 -27.058 1.00 95.38 100 ILE A O 1
ATOM 812 N N . ARG A 1 101 ? 19.444 -7.899 -26.331 1.00 93.88 101 ARG A N 1
ATOM 813 C CA . ARG A 1 101 ? 18.818 -8.188 -27.632 1.00 93.88 101 ARG A CA 1
ATOM 814 C C . ARG A 1 101 ? 19.256 -7.197 -28.707 1.00 93.88 101 ARG A C 1
ATOM 816 O O . ARG A 1 101 ? 19.569 -7.621 -29.817 1.00 93.88 101 ARG A O 1
ATOM 823 N N . LYS A 1 102 ? 19.323 -5.903 -28.379 1.00 93.38 102 LYS A N 1
ATOM 824 C CA . LYS A 1 102 ? 19.800 -4.858 -29.293 1.00 93.38 102 LYS A CA 1
ATOM 825 C C . LYS A 1 102 ? 21.262 -5.075 -29.678 1.00 93.38 102 LYS A C 1
ATOM 827 O O . LYS A 1 102 ? 21.581 -5.010 -30.860 1.00 93.38 102 LYS A O 1
ATOM 832 N N . LEU A 1 103 ? 22.133 -5.378 -28.715 1.00 92.56 103 LEU A N 1
ATOM 833 C CA . LEU A 1 103 ? 23.543 -5.682 -28.978 1.00 92.56 103 LEU A CA 1
ATOM 834 C C . LEU A 1 103 ? 23.694 -6.922 -29.860 1.00 92.56 103 LEU A C 1
ATOM 836 O O . LEU A 1 103 ? 24.400 -6.874 -30.862 1.00 92.56 103 LEU A O 1
ATOM 840 N N . LYS A 1 104 ? 22.973 -8.003 -29.547 1.00 91.19 104 LYS A N 1
ATOM 841 C CA . LYS A 1 104 ? 22.958 -9.220 -30.367 1.00 91.19 104 LYS A CA 1
ATOM 842 C C . LYS A 1 104 ? 22.515 -8.926 -31.802 1.00 91.19 104 LYS A C 1
ATOM 844 O O . LYS A 1 104 ? 23.145 -9.402 -32.739 1.00 91.19 104 LYS A O 1
ATOM 849 N N . TRP A 1 105 ? 21.463 -8.127 -31.974 1.00 90.12 105 TRP A N 1
ATOM 850 C CA . TRP A 1 105 ? 20.981 -7.716 -33.292 1.00 90.12 105 TRP A CA 1
ATOM 851 C C . TRP A 1 105 ? 22.012 -6.878 -34.053 1.00 90.12 105 TRP A C 1
ATOM 853 O O . TRP A 1 105 ? 22.226 -7.121 -35.236 1.00 90.12 105 TRP A O 1
ATOM 863 N N . LEU A 1 106 ? 22.679 -5.931 -33.385 1.00 89.69 106 LEU A N 1
ATOM 864 C CA . LEU A 1 106 ? 23.724 -5.103 -33.995 1.00 89.69 106 LEU A CA 1
ATOM 865 C C . LEU A 1 106 ? 24.915 -5.954 -34.451 1.00 89.69 106 LEU A C 1
ATOM 867 O O . LEU A 1 106 ? 25.373 -5.798 -35.578 1.00 89.69 106 LEU A O 1
ATOM 871 N N . LEU A 1 107 ? 25.357 -6.897 -33.615 1.00 85.31 107 LEU A N 1
ATOM 872 C CA . LEU A 1 107 ? 26.442 -7.826 -33.942 1.00 85.31 107 LEU A CA 1
ATOM 873 C C . LEU A 1 107 ? 26.079 -8.749 -35.111 1.00 85.31 107 LEU A C 1
ATOM 875 O O . LEU A 1 107 ? 26.895 -8.972 -35.997 1.00 85.31 107 LEU A O 1
ATOM 879 N N . GLN A 1 108 ? 24.846 -9.255 -35.152 1.00 83.06 108 GLN A N 1
ATOM 880 C CA . GLN A 1 108 ? 24.384 -10.133 -36.229 1.00 83.06 108 GLN A CA 1
ATOM 881 C C . GLN A 1 108 ? 24.164 -9.390 -37.559 1.00 83.06 108 GLN A C 1
ATOM 883 O O . GLN A 1 108 ? 24.154 -10.008 -38.620 1.00 83.06 108 GLN A O 1
ATOM 888 N N . ARG A 1 109 ? 23.981 -8.066 -37.510 1.00 79.75 109 ARG A N 1
ATOM 889 C CA . ARG A 1 109 ? 23.667 -7.213 -38.664 1.00 79.75 109 ARG A CA 1
ATOM 890 C C . ARG A 1 109 ? 24.875 -6.438 -39.205 1.00 79.75 109 ARG A C 1
ATOM 892 O O . ARG A 1 109 ? 24.719 -5.705 -40.175 1.00 79.75 109 ARG A O 1
ATOM 899 N N . MET A 1 110 ? 26.064 -6.622 -38.630 1.00 62.69 110 MET A N 1
ATOM 900 C CA . MET A 1 110 ? 27.330 -6.156 -39.202 1.00 62.69 110 MET A CA 1
ATOM 901 C C . MET A 1 110 ? 28.040 -7.302 -39.937 1.00 62.69 110 MET A C 1
ATOM 903 O O . MET A 1 110 ? 28.866 -7.990 -39.334 1.00 62.69 110 MET A O 1
ATOM 907 N N . PRO A 1 111 ? 27.778 -7.527 -41.237 1.00 66.81 111 PRO A N 1
ATOM 908 C CA . PRO A 1 111 ? 28.705 -8.294 -42.036 1.00 66.81 111 PRO A CA 1
ATOM 909 C C . PRO A 1 111 ? 29.915 -7.391 -42.324 1.00 66.81 111 PRO A C 1
ATOM 911 O O . PRO A 1 111 ? 29.786 -6.341 -42.941 1.00 66.81 111 PRO A O 1
ATOM 914 N N . ILE A 1 112 ? 31.100 -7.827 -41.898 1.00 55.97 112 ILE A N 1
ATOM 915 C CA . ILE A 1 112 ? 32.334 -7.593 -42.657 1.00 55.97 112 ILE A CA 1
ATOM 916 C C . ILE A 1 112 ? 32.788 -6.114 -42.759 1.00 55.97 112 ILE A C 1
ATOM 918 O O . ILE A 1 112 ? 32.886 -5.551 -43.841 1.00 55.97 112 ILE A O 1
ATOM 922 N N . LEU A 1 113 ? 33.202 -5.503 -41.643 1.00 55.59 113 LEU A N 1
ATOM 923 C CA . LEU A 1 113 ? 34.226 -4.433 -41.690 1.00 55.59 113 LEU A CA 1
ATOM 924 C C . LEU A 1 113 ? 35.658 -5.002 -41.560 1.00 55.59 113 LEU A C 1
ATOM 926 O O . LEU A 1 113 ? 36.600 -4.268 -41.299 1.00 55.59 113 LEU A O 1
ATOM 930 N N . ALA A 1 114 ? 35.817 -6.321 -41.734 1.00 54.50 114 ALA A N 1
ATOM 931 C CA . ALA A 1 114 ? 37.065 -7.063 -41.539 1.00 54.50 114 ALA A CA 1
ATOM 932 C C . ALA A 1 114 ? 37.593 -7.760 -42.817 1.00 54.50 114 ALA A C 1
ATOM 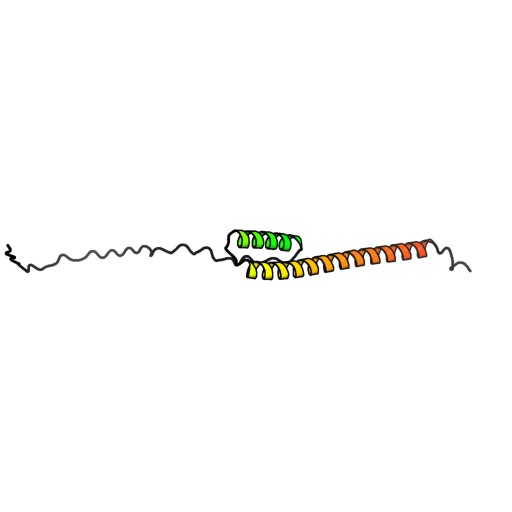934 O O . ALA A 1 114 ? 38.359 -8.711 -42.707 1.00 54.50 114 ALA A O 1
ATOM 935 N N . MET A 1 115 ? 37.180 -7.342 -44.023 1.00 50.94 115 MET A N 1
ATOM 936 C CA . MET A 1 115 ? 37.716 -7.891 -45.290 1.00 50.94 115 MET A CA 1
ATOM 937 C C . MET A 1 115 ? 38.127 -6.822 -46.323 1.00 50.94 115 MET A C 1
ATOM 939 O O . MET A 1 115 ? 38.000 -7.041 -47.526 1.00 50.94 115 MET A O 1
ATOM 943 N N . SER A 1 116 ? 38.638 -5.665 -45.900 1.00 55.53 116 SER A N 1
ATOM 944 C CA . SER A 1 116 ? 39.377 -4.747 -46.788 1.00 55.53 116 SER A CA 1
ATOM 945 C C . SER A 1 116 ? 40.566 -4.138 -46.073 1.00 55.53 116 SER A C 1
ATOM 947 O O . SER A 1 116 ? 40.445 -3.926 -44.846 1.00 55.53 116 SER A O 1
#

Secondary structure (DSSP, 8-state):
-----------------------------------------SSHHHHHHHHHHHHHHHHTTSS-HHHHHHHHHHHHHHHHHHHHHHHHHHHHHHHHHHHHHHHHHHHHT---SS--

Foldseek 3Di:
DDDDDDDDDDDDDDDDDDDDDDDDDPDPDPPPPPVVVPQDLPALVSLVVVLVVLVVCCVVVVDPPVVSVVVNVVSVVSSVVRVVVVVVVVVVVVVVVVVVVVVVVVVVPDPDPPDD

pLDDT: mean 76.32, std 24.04, range [32.34, 98.38]

Sequence (116 aa):
MNTVKTDLTGQIRLEDRHESQLEHGAALDPTPVNSMHKIRLNDAETIRMEMARLYKDMRLGRIDTQDGTRLAYVLDMVRKAHETCELQRRVEIIDQVNKIRKLKWLLQRMPILAMS